Protein AF-A0A1Q2M2R4-F1 (afdb_monomer_lite)

Secondary structure (DSSP, 8-state):
-HHHHHHHHHHHHHHHHHHHHHHHHHHHHHTTPPPPHHHHHHHHHHHHHHHHTTSS-HHHHHHHHHHHHHHHHSS-HHHHHHH-TT--------THHHHS-GGGTT-

Organism: NCBI:txid260552

Radius of gyration: 16.94 Å; chains: 1; bounding box: 29×44×50 Å

Structure (mmCIF, N/CA/C/O backbone):
data_AF-A0A1Q2M2R4-F1
#
_entry.id   AF-A0A1Q2M2R4-F1
#
loop_
_atom_site.group_PDB
_atom_site.id
_atom_site.type_symbol
_atom_site.label_atom_id
_atom_site.label_alt_id
_atom_site.label_comp_id
_atom_site.label_asym_id
_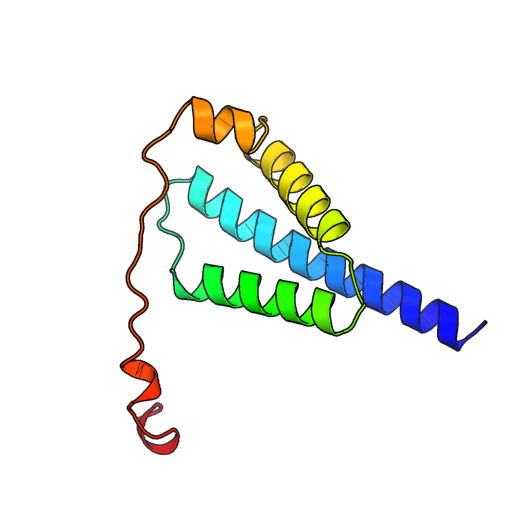atom_site.label_entity_id
_atom_site.label_seq_id
_atom_site.pdbx_PDB_ins_code
_atom_site.Cartn_x
_atom_site.Cartn_y
_atom_site.Cartn_z
_atom_site.occupancy
_atom_site.B_iso_or_equiv
_atom_site.auth_seq_id
_atom_site.auth_comp_id
_atom_site.auth_asym_id
_atom_site.auth_atom_id
_atom_site.pdbx_PDB_model_num
ATOM 1 N N . MET A 1 1 ? -7.864 4.148 29.879 1.00 67.62 1 MET A N 1
ATOM 2 C CA . MET A 1 1 ? -6.410 3.954 30.073 1.00 67.62 1 MET A CA 1
ATOM 3 C C . MET A 1 1 ? -5.886 2.611 29.549 1.00 67.62 1 MET A C 1
ATOM 5 O O . MET A 1 1 ? -5.207 2.621 28.540 1.00 67.62 1 MET A O 1
ATOM 9 N N . GLN A 1 2 ? -6.182 1.446 30.153 1.00 69.75 2 GLN A N 1
ATOM 10 C CA . GLN A 1 2 ? -5.630 0.153 29.671 1.00 69.75 2 GLN A CA 1
ATOM 11 C C . GLN A 1 2 ? -6.106 -0.242 28.256 1.00 69.75 2 GLN A C 1
ATOM 13 O O . GLN A 1 2 ? -5.317 -0.760 27.477 1.00 69.75 2 GLN A O 1
ATOM 18 N N . GLN A 1 3 ? -7.371 0.025 27.908 1.00 71.31 3 GLN A N 1
ATOM 19 C CA . GLN A 1 3 ? -7.914 -0.269 26.572 1.00 71.31 3 GLN A CA 1
ATOM 20 C C . GLN A 1 3 ? -7.369 0.670 25.483 1.00 71.31 3 GLN A C 1
ATOM 22 O O . GLN A 1 3 ? -7.081 0.211 24.385 1.00 71.31 3 GLN A O 1
ATOM 27 N N . GLU A 1 4 ? -7.159 1.950 25.799 1.00 73.19 4 GLU A N 1
ATOM 28 C CA . GLU A 1 4 ? -6.597 2.940 24.862 1.00 73.19 4 GLU A CA 1
ATOM 29 C C . GLU A 1 4 ? -5.152 2.591 24.484 1.00 73.19 4 GLU A C 1
ATOM 31 O O . GLU A 1 4 ? -4.831 2.540 23.304 1.00 73.19 4 GLU A O 1
ATOM 36 N N . ILE A 1 5 ? -4.320 2.201 25.458 1.00 81.38 5 ILE A N 1
ATOM 37 C CA . ILE A 1 5 ? -2.928 1.777 25.212 1.00 81.38 5 ILE A CA 1
ATOM 38 C C . ILE A 1 5 ? -2.865 0.525 24.317 1.00 81.38 5 ILE A C 1
ATOM 40 O O . ILE A 1 5 ? -1.957 0.374 23.502 1.00 81.38 5 ILE A O 1
ATOM 44 N N . GLN A 1 6 ? -3.811 -0.409 24.463 1.00 77.94 6 GLN A N 1
ATOM 45 C CA . GLN A 1 6 ? -3.862 -1.601 23.607 1.00 77.94 6 GLN A CA 1
ATOM 46 C C . GLN A 1 6 ? -4.319 -1.265 22.185 1.00 77.94 6 GLN A C 1
ATOM 48 O O . GLN A 1 6 ? -3.797 -1.840 21.231 1.00 77.94 6 GLN A O 1
ATOM 53 N N . GLN A 1 7 ? -5.256 -0.326 22.049 1.00 77.75 7 GLN A N 1
ATOM 54 C CA . GLN A 1 7 ? -5.733 0.145 20.754 1.00 77.75 7 GLN A CA 1
ATOM 55 C C . GLN A 1 7 ? -4.626 0.878 19.985 1.00 77.75 7 GLN A C 1
ATOM 57 O O . GLN A 1 7 ? -4.404 0.574 18.816 1.00 77.75 7 GLN A O 1
ATOM 62 N N . GLU A 1 8 ? -3.882 1.767 20.647 1.00 80.44 8 GLU A N 1
ATOM 63 C CA . GLU A 1 8 ? -2.746 2.483 20.048 1.00 80.44 8 GLU A CA 1
ATOM 64 C C . GLU A 1 8 ? -1.672 1.514 19.537 1.00 80.44 8 GLU A C 1
ATOM 66 O O . GLU A 1 8 ? -1.301 1.561 18.365 1.00 80.44 8 GLU A O 1
ATOM 71 N N . ARG A 1 9 ? -1.254 0.542 20.362 1.00 87.88 9 ARG A N 1
ATOM 72 C CA . ARG A 1 9 ? -0.271 -0.479 19.948 1.00 87.88 9 ARG A CA 1
ATOM 73 C C . ARG A 1 9 ? -0.748 -1.341 18.783 1.00 87.88 9 ARG A C 1
ATOM 75 O O . ARG A 1 9 ? 0.070 -1.879 18.039 1.00 87.88 9 ARG A O 1
ATOM 82 N N . PHE A 1 10 ? -2.054 -1.559 18.661 1.00 90.38 10 PHE A N 1
ATOM 83 C CA . PHE A 1 10 ? -2.613 -2.317 17.549 1.00 90.38 10 PHE A CA 1
ATOM 84 C C . PHE A 1 10 ? -2.566 -1.512 16.247 1.00 90.38 10 PHE A C 1
ATOM 86 O O . PHE A 1 10 ? -2.137 -2.050 15.225 1.00 90.38 10 PHE A O 1
ATOM 93 N N . THR A 1 11 ? -2.926 -0.228 16.299 1.00 90.06 11 THR A N 1
ATOM 94 C CA . THR A 1 11 ? -2.821 0.687 15.155 1.00 90.06 11 THR A CA 1
ATOM 95 C C . THR A 1 11 ? -1.375 0.835 14.681 1.00 90.06 11 THR A C 1
ATOM 97 O O . THR A 1 11 ? -1.120 0.726 13.482 1.00 90.06 11 THR A O 1
ATOM 100 N N . GLU A 1 12 ? -0.419 0.988 15.603 1.00 92.69 12 GLU A N 1
ATOM 101 C CA . GLU A 1 12 ? 1.014 1.035 15.276 1.00 92.69 12 GLU A CA 1
ATOM 102 C C . GLU A 1 12 ? 1.465 -0.226 14.532 1.00 92.69 12 GLU A C 1
ATOM 104 O O . GLU A 1 12 ? 2.001 -0.141 13.428 1.00 92.69 12 GLU A O 1
ATOM 109 N N . LYS A 1 13 ? 1.166 -1.412 15.076 1.00 95.25 13 LYS A N 1
ATOM 110 C CA . LYS A 1 13 ? 1.522 -2.691 14.439 1.00 95.25 13 LYS A CA 1
ATOM 111 C C . LYS A 1 13 ? 0.905 -2.860 13.055 1.00 95.25 13 LYS A C 1
ATOM 113 O O . LYS A 1 13 ? 1.522 -3.455 12.172 1.00 95.25 13 LYS A O 1
ATOM 118 N N . PHE A 1 14 ? -0.326 -2.389 12.871 1.00 95.88 14 PHE A N 1
ATOM 119 C CA . PHE A 1 14 ? -0.990 -2.455 11.577 1.00 95.88 14 PHE A CA 1
ATOM 120 C C . PHE A 1 14 ? -0.270 -1.573 10.549 1.00 95.88 14 PHE A C 1
ATOM 122 O O . PHE A 1 14 ? 0.068 -2.051 9.464 1.00 95.88 14 PHE A O 1
ATOM 129 N N . ALA A 1 15 ? 0.025 -0.321 10.909 1.00 94.06 15 ALA A N 1
ATOM 130 C CA . ALA A 1 15 ? 0.762 0.605 10.055 1.00 94.06 15 ALA A CA 1
ATOM 131 C C . ALA A 1 15 ? 2.180 0.095 9.737 1.00 94.06 15 ALA A C 1
ATOM 133 O O . ALA A 1 15 ? 2.608 0.155 8.584 1.00 94.06 15 ALA A O 1
ATOM 134 N N . GLU A 1 16 ? 2.882 -0.482 10.716 1.00 97.06 16 GLU A N 1
ATOM 135 C CA . GLU A 1 16 ? 4.193 -1.117 10.521 1.00 97.06 16 GLU A CA 1
ATOM 136 C C . GLU A 1 16 ? 4.140 -2.261 9.499 1.00 97.06 16 GLU A C 1
ATOM 138 O O . GLU A 1 16 ? 5.004 -2.357 8.623 1.00 97.06 16 GLU A O 1
ATOM 143 N N . GLU A 1 17 ? 3.115 -3.114 9.563 1.00 97.31 17 GLU A N 1
ATOM 144 C CA . GLU A 1 17 ? 2.955 -4.229 8.628 1.00 97.31 17 GLU A CA 1
ATOM 145 C C . GLU A 1 17 ? 2.602 -3.747 7.213 1.00 97.31 17 GLU A C 1
ATOM 147 O O . GLU A 1 17 ? 3.153 -4.264 6.235 1.00 97.31 17 GLU A O 1
ATOM 152 N N . VAL A 1 18 ? 1.744 -2.725 7.084 1.00 95.62 18 VAL A N 1
ATOM 153 C CA . VAL A 1 18 ? 1.490 -2.057 5.795 1.00 95.62 18 VAL A CA 1
ATOM 154 C C . VAL A 1 18 ? 2.799 -1.498 5.235 1.00 95.62 18 VAL A C 1
ATOM 156 O O . VAL A 1 18 ? 3.140 -1.758 4.078 1.00 95.62 18 VAL A O 1
ATOM 159 N N . ALA A 1 19 ? 3.577 -0.804 6.067 1.00 96.69 19 ALA A N 1
ATOM 160 C CA . ALA A 1 19 ? 4.831 -0.191 5.661 1.00 96.69 19 ALA A CA 1
ATOM 161 C C . ALA A 1 19 ? 5.862 -1.224 5.191 1.00 96.69 19 ALA A C 1
ATOM 163 O O . ALA A 1 19 ? 6.507 -1.060 4.153 1.00 96.69 19 ALA A O 1
ATOM 164 N N . ARG A 1 20 ? 5.997 -2.331 5.928 1.00 97.31 20 ARG A N 1
ATOM 165 C CA . ARG A 1 20 ? 6.887 -3.443 5.579 1.00 97.31 20 ARG A CA 1
ATOM 166 C C . ARG A 1 20 ? 6.553 -4.017 4.200 1.00 97.31 20 ARG A C 1
ATOM 168 O O . ARG A 1 20 ? 7.459 -4.227 3.392 1.00 97.31 20 ARG A O 1
ATOM 175 N N . ARG A 1 21 ? 5.267 -4.254 3.919 1.00 94.69 21 ARG A N 1
ATOM 176 C CA . ARG A 1 21 ? 4.806 -4.803 2.632 1.00 94.69 21 ARG A CA 1
ATOM 177 C C . ARG A 1 21 ? 4.997 -3.819 1.480 1.00 94.69 21 ARG A C 1
ATOM 179 O O . ARG A 1 21 ? 5.468 -4.231 0.422 1.00 94.69 21 ARG A O 1
ATOM 186 N N . LEU A 1 22 ? 4.702 -2.535 1.691 1.00 93.19 22 LEU A N 1
ATOM 187 C CA . LEU A 1 22 ? 4.932 -1.480 0.697 1.00 93.19 22 LEU A CA 1
ATOM 188 C C . LEU A 1 22 ? 6.413 -1.363 0.326 1.00 93.19 22 LEU A C 1
ATOM 190 O O . LEU A 1 22 ? 6.744 -1.370 -0.858 1.00 93.19 22 LEU A O 1
ATOM 194 N N . ARG A 1 23 ? 7.315 -1.346 1.319 1.00 94.44 23 ARG A N 1
ATOM 195 C CA . ARG A 1 23 ? 8.768 -1.323 1.077 1.00 94.44 23 ARG A CA 1
ATOM 196 C C . ARG A 1 23 ? 9.219 -2.504 0.237 1.00 94.44 23 ARG A C 1
ATOM 198 O O . ARG A 1 23 ? 9.960 -2.320 -0.721 1.00 94.44 23 ARG A O 1
ATOM 205 N N . GLN A 1 24 ? 8.765 -3.708 0.579 1.00 92.06 24 GLN A N 1
ATOM 206 C CA . GLN A 1 24 ? 9.118 -4.916 -0.162 1.00 92.06 24 GLN A CA 1
ATOM 207 C C . GLN A 1 24 ? 8.635 -4.841 -1.616 1.00 92.06 24 GLN A C 1
ATOM 209 O O . GLN A 1 24 ? 9.394 -5.135 -2.539 1.00 92.06 24 GLN A O 1
ATOM 214 N N . LEU A 1 25 ? 7.392 -4.404 -1.825 1.00 90.06 25 LEU A N 1
ATOM 215 C CA . LEU A 1 25 ? 6.795 -4.267 -3.149 1.00 90.06 25 LEU A CA 1
ATOM 216 C C . LEU A 1 25 ? 7.550 -3.231 -3.997 1.00 90.06 25 LEU A C 1
ATOM 218 O O . LEU A 1 25 ? 7.963 -3.531 -5.117 1.00 90.06 25 LEU A O 1
ATOM 222 N N . PHE A 1 26 ? 7.816 -2.045 -3.451 1.00 89.00 26 PHE A N 1
ATOM 223 C CA . PHE A 1 26 ? 8.547 -0.994 -4.160 1.00 89.00 26 PHE A CA 1
ATOM 224 C C . PHE A 1 26 ? 10.020 -1.333 -4.387 1.00 89.00 26 PHE A C 1
ATOM 226 O O . PHE A 1 26 ? 10.532 -1.058 -5.470 1.00 89.00 26 PHE A O 1
ATOM 233 N N . ALA A 1 27 ? 10.701 -1.972 -3.433 1.00 89.69 27 ALA A N 1
ATOM 234 C CA . ALA A 1 27 ? 12.077 -2.429 -3.624 1.00 89.69 27 ALA A CA 1
ATOM 235 C C . ALA A 1 27 ? 12.166 -3.438 -4.778 1.00 89.69 27 ALA A C 1
ATOM 237 O O . ALA A 1 27 ? 13.036 -3.312 -5.642 1.00 89.69 27 ALA A O 1
ATOM 238 N N . ASN A 1 28 ? 11.221 -4.380 -4.849 1.00 87.12 28 ASN A N 1
ATOM 239 C CA . ASN A 1 28 ? 11.143 -5.336 -5.950 1.00 87.12 28 ASN A CA 1
ATOM 240 C C . ASN A 1 28 ? 10.893 -4.638 -7.293 1.00 87.12 28 ASN A C 1
ATOM 242 O O . ASN A 1 28 ? 11.595 -4.912 -8.266 1.00 87.12 28 ASN A O 1
ATOM 246 N N . SER A 1 29 ? 9.956 -3.684 -7.328 1.00 84.94 29 SER A N 1
ATOM 247 C CA . SER A 1 29 ? 9.694 -2.875 -8.523 1.00 84.94 29 SER A CA 1
ATOM 248 C C . SER A 1 29 ? 10.918 -2.075 -8.967 1.00 84.94 29 SER A C 1
ATOM 250 O O . SER A 1 29 ? 11.197 -2.010 -10.161 1.00 84.94 29 SER A O 1
ATOM 252 N N . LYS A 1 30 ? 11.662 -1.475 -8.029 1.00 85.00 30 LYS A N 1
ATOM 253 C CA . LYS A 1 30 ? 12.874 -0.694 -8.317 1.00 85.00 30 LYS A CA 1
ATOM 254 C C . LYS A 1 30 ? 13.981 -1.557 -8.924 1.00 85.00 30 LYS A C 1
ATOM 256 O O . LYS A 1 30 ? 14.730 -1.080 -9.768 1.00 85.00 30 LYS A O 1
ATOM 261 N N . LEU A 1 31 ? 14.058 -2.825 -8.525 1.00 86.38 31 LEU A N 1
ATOM 262 C CA . LEU A 1 31 ? 14.968 -3.821 -9.097 1.00 86.38 31 LEU A CA 1
ATOM 263 C C . LEU A 1 31 ? 14.513 -4.350 -10.471 1.00 86.38 31 LEU A C 1
ATOM 265 O O . LEU A 1 31 ? 15.183 -5.206 -11.043 1.00 86.38 31 LEU A O 1
ATOM 269 N N . GLY A 1 32 ? 13.385 -3.867 -11.003 1.00 80.75 32 GLY A N 1
ATOM 270 C CA . GLY A 1 32 ? 12.817 -4.331 -12.269 1.00 80.75 32 GLY A CA 1
ATOM 271 C C . GLY A 1 32 ? 12.157 -5.709 -12.181 1.00 80.75 32 GLY A C 1
ATOM 272 O O . GLY A 1 32 ? 11.831 -6.296 -13.211 1.00 80.75 32 GLY A O 1
ATOM 273 N N . MET A 1 33 ? 11.952 -6.243 -10.972 1.00 80.62 33 MET A N 1
ATOM 274 C CA . MET A 1 33 ? 11.234 -7.500 -10.791 1.00 80.62 33 MET A CA 1
ATOM 275 C C . MET A 1 33 ? 9.736 -7.268 -10.975 1.00 80.62 33 MET A C 1
ATOM 277 O O . MET A 1 33 ? 9.170 -6.317 -10.431 1.00 80.62 33 MET A O 1
ATOM 281 N N . GLN A 1 34 ? 9.081 -8.166 -11.709 1.00 75.88 34 GLN A N 1
ATOM 282 C CA . GLN A 1 34 ? 7.627 -8.157 -11.801 1.00 75.88 34 GLN A CA 1
ATOM 283 C C . GLN A 1 34 ? 7.032 -8.487 -10.434 1.00 75.88 34 GLN A C 1
ATOM 285 O O . GLN A 1 34 ? 7.294 -9.547 -9.863 1.00 75.88 34 GLN A O 1
ATOM 290 N N . ILE A 1 35 ? 6.242 -7.561 -9.899 1.00 75.50 35 ILE A N 1
ATOM 291 C CA . ILE A 1 35 ? 5.487 -7.799 -8.675 1.00 75.50 35 ILE A CA 1
ATOM 292 C C . ILE A 1 35 ? 4.322 -8.722 -9.035 1.00 75.50 35 ILE A C 1
ATOM 294 O O . ILE A 1 35 ? 3.516 -8.351 -9.889 1.00 75.50 35 ILE A O 1
ATOM 298 N N . PRO A 1 36 ? 4.174 -9.885 -8.377 1.00 79.25 36 PRO A N 1
ATOM 299 C CA . PRO A 1 36 ? 3.019 -10.734 -8.607 1.00 79.25 36 PRO A CA 1
ATOM 300 C C . PRO A 1 36 ? 1.723 -9.975 -8.314 1.00 79.25 36 PRO A C 1
ATOM 302 O O . PRO A 1 36 ? 1.546 -9.421 -7.226 1.00 79.25 36 PRO A O 1
ATOM 305 N N . VAL A 1 37 ? 0.787 -10.013 -9.261 1.00 78.50 37 VAL A N 1
ATOM 306 C CA . VAL A 1 37 ? -0.538 -9.372 -9.177 1.00 78.50 37 VAL A CA 1
ATOM 307 C C . VAL A 1 37 ? -1.247 -9.688 -7.857 1.00 78.50 37 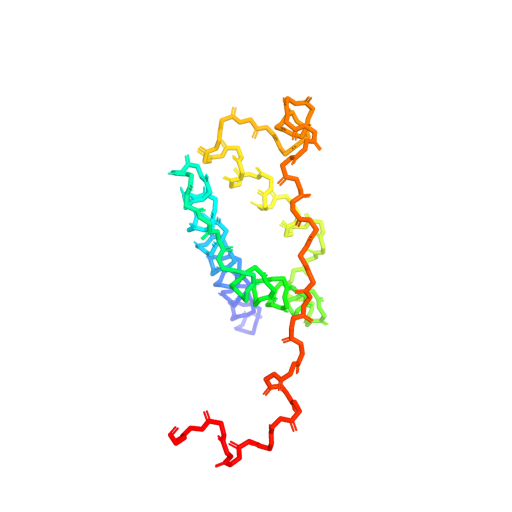VAL A C 1
ATOM 309 O O . VAL A 1 37 ? -1.837 -8.822 -7.213 1.00 78.50 37 VAL A O 1
ATOM 312 N N . VAL A 1 38 ? -1.131 -10.945 -7.428 1.00 83.69 38 VAL A N 1
ATOM 313 C CA . VAL A 1 38 ? -1.720 -11.469 -6.194 1.00 83.69 38 VAL A CA 1
ATOM 314 C C . VAL A 1 38 ? -1.205 -10.731 -4.957 1.00 83.69 38 VAL A C 1
ATOM 316 O O . VAL A 1 38 ? -1.995 -10.422 -4.069 1.00 83.69 38 VAL A O 1
ATOM 319 N N . GLU A 1 39 ? 0.088 -10.411 -4.888 1.00 83.62 39 GLU A N 1
ATOM 320 C CA . GLU A 1 39 ? 0.676 -9.725 -3.731 1.00 83.62 39 GLU A CA 1
ATOM 321 C C . GLU A 1 39 ? 0.211 -8.269 -3.639 1.00 83.62 39 GLU A C 1
ATOM 323 O O . GLU A 1 39 ? -0.107 -7.787 -2.550 1.00 83.62 39 GLU A O 1
ATOM 328 N N . ARG A 1 40 ? 0.064 -7.596 -4.787 1.00 84.94 40 ARG A N 1
ATOM 329 C CA . ARG A 1 40 ? -0.537 -6.258 -4.862 1.00 84.94 40 ARG A CA 1
ATOM 330 C C . ARG A 1 40 ? -1.982 -6.270 -4.357 1.00 84.94 40 ARG A C 1
ATOM 332 O O . ARG A 1 40 ? -2.301 -5.523 -3.437 1.00 84.94 40 ARG A O 1
ATOM 339 N N . HIS A 1 41 ? -2.831 -7.156 -4.880 1.00 87.62 41 HIS A N 1
ATOM 340 C CA . HIS A 1 41 ? -4.231 -7.237 -4.441 1.00 87.62 41 HIS A CA 1
ATOM 341 C C . HIS A 1 41 ? -4.370 -7.646 -2.970 1.00 87.62 41 HIS A C 1
ATOM 343 O O . HIS A 1 41 ? -5.254 -7.153 -2.272 1.00 87.62 41 HIS A O 1
ATOM 349 N N . ARG A 1 42 ? -3.489 -8.517 -2.460 1.00 91.00 42 ARG A N 1
ATOM 350 C CA . ARG A 1 42 ? -3.448 -8.865 -1.030 1.00 91.00 42 ARG A CA 1
ATOM 351 C C . ARG A 1 42 ? -3.135 -7.653 -0.161 1.00 91.00 42 ARG A C 1
ATOM 353 O O . ARG A 1 42 ? -3.762 -7.490 0.883 1.00 91.00 42 ARG A O 1
ATOM 360 N N . LEU A 1 43 ? -2.179 -6.820 -0.570 1.00 91.88 43 LEU A N 1
ATOM 361 C CA . LEU A 1 43 ? -1.843 -5.592 0.146 1.00 91.88 43 LEU A CA 1
ATOM 362 C C . LEU A 1 43 ? -2.989 -4.575 0.093 1.00 91.88 43 LEU A C 1
ATOM 364 O O . LEU A 1 43 ? -3.360 -4.031 1.130 1.00 91.88 43 LEU A O 1
ATOM 368 N N . GLU A 1 44 ? -3.597 -4.379 -1.076 1.00 90.75 44 GLU A N 1
ATOM 369 C CA . GLU A 1 44 ? -4.769 -3.510 -1.234 1.00 90.75 44 GLU A CA 1
ATOM 370 C C . GLU A 1 44 ? -5.934 -3.969 -0.349 1.00 90.75 44 GLU A C 1
ATOM 372 O O . GLU A 1 44 ? -6.490 -3.169 0.402 1.00 90.75 44 GLU A O 1
ATOM 377 N N . GLY A 1 45 ? -6.265 -5.264 -0.367 1.00 93.19 45 GLY A N 1
ATOM 378 C CA . GLY A 1 45 ? -7.307 -5.837 0.485 1.00 93.19 45 GLY A CA 1
ATOM 379 C C . GLY A 1 45 ? -6.993 -5.701 1.976 1.00 93.19 45 GLY A C 1
ATOM 380 O O . GLY A 1 45 ? -7.874 -5.361 2.764 1.00 93.19 45 GLY A O 1
ATOM 381 N N . PHE A 1 46 ? -5.731 -5.898 2.366 1.00 94.75 46 PHE A N 1
ATOM 382 C CA . PHE A 1 46 ? -5.283 -5.694 3.743 1.00 94.75 46 PHE A CA 1
ATOM 383 C C . PHE A 1 46 ? -5.474 -4.237 4.187 1.00 94.75 46 PHE A C 1
ATOM 385 O O . PHE A 1 46 ? -6.077 -3.993 5.229 1.00 94.75 46 PHE A O 1
ATOM 392 N N . MET A 1 47 ? -5.057 -3.264 3.372 1.00 91.69 47 MET A N 1
ATOM 393 C CA . MET A 1 47 ? -5.268 -1.837 3.644 1.00 91.69 47 MET A CA 1
ATOM 394 C C . MET A 1 47 ? -6.756 -1.470 3.722 1.00 91.69 47 MET A C 1
ATOM 396 O O . MET A 1 47 ? -7.160 -0.749 4.633 1.00 91.69 47 MET A O 1
ATOM 400 N N . GLN A 1 48 ? -7.587 -1.988 2.810 1.00 92.38 48 GLN A N 1
ATOM 401 C CA . GLN A 1 48 ? -9.038 -1.764 2.842 1.00 92.38 48 GLN A CA 1
ATOM 402 C C . GLN A 1 48 ? -9.680 -2.325 4.112 1.00 92.38 48 GLN A C 1
ATOM 404 O O . GLN A 1 48 ? -10.548 -1.671 4.687 1.00 92.38 48 GLN A O 1
ATOM 409 N N . ALA A 1 49 ? -9.230 -3.486 4.595 1.00 94.12 49 ALA A N 1
ATOM 410 C CA . ALA A 1 49 ? -9.688 -4.022 5.872 1.00 94.12 49 ALA A CA 1
ATOM 411 C C . ALA A 1 49 ? -9.334 -3.081 7.035 1.00 94.12 49 ALA A C 1
ATOM 413 O O . ALA A 1 49 ? -10.183 -2.823 7.883 1.00 94.12 49 ALA A O 1
ATOM 414 N N . GLY A 1 50 ? -8.125 -2.507 7.045 1.00 91.69 50 GLY A N 1
ATOM 415 C CA . GLY A 1 50 ? -7.723 -1.518 8.052 1.00 91.69 50 GLY A CA 1
ATOM 416 C C . GLY A 1 50 ? -8.586 -0.258 8.052 1.00 91.69 50 GLY A C 1
ATOM 417 O O . GLY A 1 50 ? -8.980 0.216 9.117 1.00 91.69 50 GLY A O 1
ATOM 418 N N . ILE A 1 51 ? -8.944 0.232 6.861 1.00 91.44 51 ILE A N 1
ATOM 419 C CA . ILE A 1 51 ? -9.860 1.368 6.695 1.00 91.44 51 ILE A CA 1
ATOM 420 C C . ILE A 1 51 ? -11.261 1.016 7.193 1.00 91.44 51 ILE A C 1
ATOM 422 O O . ILE A 1 51 ? -11.852 1.764 7.969 1.00 91.44 51 ILE A O 1
ATOM 426 N N . TYR A 1 52 ? -11.790 -0.132 6.772 1.00 93.31 52 TYR A N 1
ATOM 427 C CA . TYR A 1 52 ? -13.127 -0.585 7.147 1.00 93.31 52 TYR A CA 1
ATOM 428 C C . TYR A 1 52 ? -13.272 -0.798 8.660 1.00 93.31 52 TYR A C 1
ATOM 430 O O . TYR A 1 52 ? -1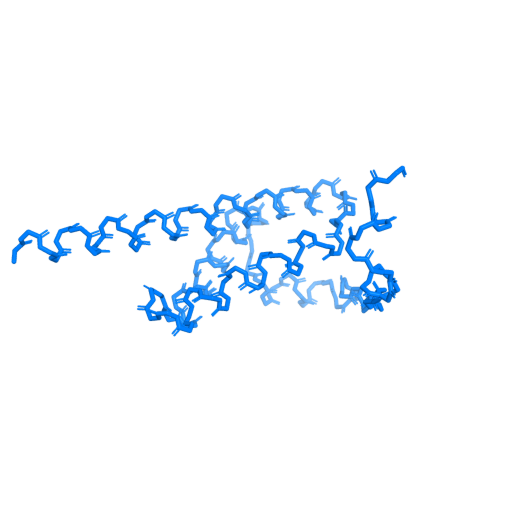4.305 -0.469 9.237 1.00 93.31 52 TYR A O 1
ATOM 438 N N . LEU A 1 53 ? -12.227 -1.313 9.309 1.00 93.19 53 LEU A N 1
ATOM 439 C CA . LEU A 1 53 ? -12.189 -1.540 10.754 1.00 93.19 53 LEU A CA 1
ATOM 440 C C . LEU A 1 53 ? -11.899 -0.265 11.565 1.00 93.19 53 LEU A C 1
ATOM 442 O O . LEU A 1 53 ? -11.874 -0.330 12.791 1.00 93.19 53 LEU A O 1
ATOM 446 N N . GLY A 1 54 ? -11.669 0.879 10.910 1.00 90.56 54 GLY A N 1
ATOM 447 C CA . GLY A 1 54 ? -11.359 2.145 11.577 1.00 90.56 54 GLY A CA 1
ATOM 448 C C . GLY A 1 54 ? -9.982 2.178 12.246 1.00 90.56 54 GLY A C 1
ATOM 449 O O . GLY A 1 54 ? -9.772 2.979 13.151 1.00 90.56 54 GLY A O 1
ATOM 450 N N . ILE A 1 55 ? -9.054 1.311 11.826 1.00 93.44 55 ILE A N 1
ATOM 451 C CA . ILE A 1 55 ? -7.679 1.270 12.347 1.00 93.44 55 ILE A CA 1
ATOM 452 C C . ILE A 1 55 ? -6.884 2.455 11.803 1.00 93.44 55 ILE A C 1
ATOM 454 O O . ILE A 1 55 ? -6.175 3.120 12.552 1.00 93.44 55 ILE A O 1
ATOM 458 N N . ASN A 1 56 ? -7.031 2.716 10.502 1.00 92.25 56 ASN A N 1
ATOM 459 C CA . ASN A 1 56 ? -6.421 3.845 9.818 1.00 92.25 56 ASN A CA 1
ATOM 460 C C . ASN A 1 56 ? -7.406 4.499 8.860 1.00 92.25 56 ASN A C 1
ATOM 462 O O . ASN A 1 56 ? -8.289 3.847 8.304 1.00 92.25 56 ASN A O 1
ATOM 466 N N . SER A 1 57 ? -7.217 5.786 8.599 1.00 89.69 57 SER A N 1
ATOM 467 C CA . SER A 1 57 ? -7.946 6.469 7.538 1.00 89.69 57 SER A CA 1
ATOM 468 C C . SER A 1 57 ? -7.323 6.201 6.164 1.00 89.69 57 SER A C 1
ATOM 470 O O . SER A 1 57 ? -6.140 5.883 6.019 1.00 89.69 57 SER A O 1
ATOM 472 N N . LYS A 1 58 ? -8.120 6.391 5.106 1.00 86.38 58 LYS A N 1
ATOM 473 C CA . LYS A 1 58 ? -7.615 6.358 3.725 1.00 86.38 58 LYS A CA 1
ATOM 474 C C . LYS A 1 58 ? -6.469 7.357 3.517 1.00 86.38 58 LYS A C 1
ATOM 476 O O . LYS A 1 58 ? -5.535 7.059 2.780 1.00 86.38 58 LYS A O 1
ATOM 481 N N . THR A 1 59 ? -6.554 8.527 4.150 1.00 87.44 59 THR A N 1
ATOM 482 C CA . THR A 1 59 ? -5.547 9.588 4.042 1.00 87.44 59 THR A CA 1
ATOM 483 C C . THR A 1 59 ? -4.232 9.180 4.698 1.00 87.44 59 THR A C 1
ATOM 485 O O . THR A 1 59 ? -3.189 9.345 4.078 1.00 87.44 59 THR A O 1
ATOM 488 N N . GLU A 1 60 ? -4.279 8.587 5.893 1.00 89.50 60 GLU A N 1
ATOM 489 C CA . GLU A 1 60 ? -3.089 8.092 6.604 1.00 89.50 60 GLU A CA 1
ATOM 490 C C . GLU A 1 60 ? -2.348 7.028 5.794 1.00 89.50 60 GLU A C 1
ATOM 492 O O . GLU A 1 60 ? -1.140 7.122 5.597 1.00 89.50 60 GLU A O 1
ATOM 497 N N . LEU A 1 61 ? -3.069 6.034 5.263 1.00 91.12 61 LEU A N 1
ATOM 498 C CA . LEU A 1 61 ? -2.437 4.983 4.462 1.00 91.12 61 LEU A CA 1
ATOM 499 C C . LEU A 1 61 ? -1.907 5.514 3.122 1.00 91.12 61 LEU A C 1
ATOM 501 O O . LEU A 1 61 ? -0.894 5.021 2.629 1.00 91.12 61 LEU A O 1
ATOM 505 N N . ALA A 1 62 ? -2.562 6.519 2.532 1.00 88.88 62 ALA A N 1
ATOM 506 C CA . ALA A 1 62 ? -2.066 7.174 1.324 1.00 88.88 62 ALA A CA 1
ATOM 507 C C . ALA A 1 62 ? -0.782 7.974 1.594 1.00 88.88 62 ALA A C 1
ATOM 509 O O . ALA A 1 62 ? 0.143 7.908 0.789 1.00 88.88 62 ALA A O 1
ATOM 510 N N . GLN A 1 63 ? -0.705 8.680 2.726 1.00 91.31 63 GLN A N 1
ATOM 511 C CA . GLN A 1 63 ? 0.508 9.380 3.159 1.00 91.31 63 GLN A CA 1
ATOM 512 C C . GLN A 1 63 ? 1.649 8.398 3.424 1.00 91.31 63 GLN A C 1
ATOM 514 O O . GLN A 1 63 ? 2.729 8.569 2.869 1.00 91.31 63 GLN A O 1
ATOM 519 N N . LEU A 1 64 ? 1.387 7.315 4.159 1.00 93.50 64 LEU A N 1
ATOM 520 C CA . LEU A 1 64 ? 2.367 6.255 4.401 1.00 93.50 64 LEU A CA 1
ATOM 521 C C . LEU A 1 64 ? 2.900 5.653 3.089 1.00 93.50 64 LEU A C 1
ATOM 523 O O . LEU A 1 64 ? 4.096 5.410 2.941 1.00 93.50 64 LEU A O 1
ATOM 527 N N . MET A 1 65 ? 2.016 5.421 2.117 1.00 91.62 65 MET A N 1
ATOM 528 C CA . MET A 1 65 ? 2.401 4.935 0.792 1.00 91.62 65 MET A CA 1
ATOM 529 C C . MET A 1 65 ? 3.293 5.929 0.043 1.00 91.62 65 MET A C 1
ATOM 531 O O . MET A 1 65 ? 4.277 5.510 -0.565 1.00 91.62 65 MET A O 1
ATOM 535 N N . GLU A 1 66 ? 2.972 7.221 0.095 1.00 91.31 66 GLU A N 1
ATOM 536 C CA . GLU A 1 66 ? 3.768 8.289 -0.516 1.00 91.31 66 GLU A CA 1
ATOM 537 C C . GLU A 1 66 ? 5.161 8.389 0.125 1.00 91.31 66 GLU A C 1
ATOM 539 O O . GLU A 1 66 ? 6.167 8.384 -0.582 1.00 91.31 66 GLU A O 1
ATOM 544 N N . GLU A 1 67 ? 5.237 8.395 1.457 1.00 94.62 67 GLU A N 1
ATOM 545 C CA . GLU A 1 67 ? 6.493 8.446 2.215 1.00 94.62 67 GLU A CA 1
ATOM 546 C C . GLU A 1 67 ? 7.416 7.280 1.861 1.00 94.62 67 GLU A C 1
ATOM 548 O O . GLU A 1 67 ? 8.595 7.480 1.570 1.00 94.62 67 GLU A O 1
ATOM 553 N N . ILE A 1 68 ? 6.876 6.061 1.811 1.00 93.81 68 ILE A N 1
ATOM 554 C CA . ILE A 1 68 ? 7.650 4.867 1.458 1.00 93.81 68 ILE A CA 1
ATOM 555 C C . ILE A 1 68 ? 8.045 4.882 -0.020 1.00 93.81 68 ILE A C 1
ATOM 557 O O . ILE A 1 68 ? 9.128 4.419 -0.383 1.00 93.81 68 ILE A O 1
ATOM 561 N N . HIS A 1 69 ? 7.198 5.419 -0.898 1.00 91.00 69 HIS A N 1
ATOM 562 C CA . HIS A 1 69 ? 7.565 5.593 -2.296 1.00 91.00 69 HIS A CA 1
ATOM 563 C C . HIS A 1 69 ? 8.749 6.560 -2.434 1.00 91.00 69 HIS A C 1
ATOM 565 O O . HIS A 1 69 ? 9.705 6.250 -3.144 1.00 91.00 69 HIS A O 1
ATOM 571 N N . ILE A 1 70 ? 8.737 7.684 -1.712 1.00 93.19 70 ILE A N 1
ATOM 572 C CA . ILE A 1 70 ? 9.864 8.625 -1.661 1.00 93.19 70 ILE A CA 1
ATOM 573 C C . ILE A 1 70 ? 11.104 7.950 -1.059 1.00 93.19 70 ILE A C 1
ATOM 575 O O . ILE A 1 70 ? 12.185 8.073 -1.627 1.00 93.19 70 ILE A O 1
ATOM 579 N N . GLU A 1 71 ? 10.963 7.188 0.029 1.00 94.38 71 GLU A N 1
ATOM 580 C CA . GLU A 1 71 ? 12.055 6.429 0.663 1.00 94.38 71 GLU A CA 1
ATOM 581 C C . GLU A 1 71 ? 12.753 5.500 -0.347 1.00 94.38 71 GLU A C 1
ATOM 583 O O . GLU A 1 71 ? 13.982 5.444 -0.418 1.00 94.38 71 GLU A O 1
ATOM 588 N N . VAL A 1 72 ? 11.975 4.790 -1.170 1.00 91.06 72 VAL A N 1
ATOM 589 C CA . VAL A 1 72 ? 12.506 3.801 -2.115 1.00 91.06 72 VAL A CA 1
ATOM 590 C C . VAL A 1 72 ? 12.985 4.441 -3.419 1.00 91.06 72 VAL A C 1
ATOM 592 O O . VAL A 1 72 ? 14.063 4.091 -3.908 1.00 91.06 72 VAL A O 1
ATOM 595 N N . PHE A 1 73 ? 12.220 5.356 -4.012 1.00 87.94 73 PHE A N 1
ATOM 596 C CA . PHE A 1 73 ? 12.482 5.902 -5.350 1.00 87.94 73 PHE A CA 1
ATOM 597 C C . PHE A 1 73 ? 13.149 7.281 -5.350 1.00 87.94 73 PHE A C 1
ATOM 599 O O . PHE A 1 73 ? 13.660 7.689 -6.391 1.00 87.94 73 PHE A O 1
ATOM 606 N N . GLY A 1 74 ? 13.172 7.985 -4.218 1.00 92.75 74 GLY A N 1
ATOM 607 C CA . GLY A 1 74 ? 13.701 9.348 -4.096 1.00 92.75 74 GLY A CA 1
ATOM 608 C C . GLY A 1 74 ? 12.810 10.432 -4.711 1.00 92.75 74 GLY A C 1
ATOM 609 O O . GLY A 1 74 ? 13.267 11.555 -4.890 1.00 92.75 74 GLY A O 1
ATOM 610 N N . LYS A 1 75 ? 11.567 10.094 -5.067 1.00 90.12 75 LYS A N 1
ATOM 611 C CA . LYS A 1 75 ? 10.593 10.979 -5.721 1.00 90.12 75 LYS A CA 1
ATOM 612 C C . LYS A 1 75 ? 9.168 10.588 -5.352 1.00 90.12 75 LYS A C 1
ATOM 614 O O . LYS A 1 75 ? 8.909 9.442 -4.969 1.00 90.12 75 LYS A O 1
ATOM 619 N N . THR A 1 76 ? 8.252 11.531 -5.501 1.00 89.44 76 THR A N 1
ATOM 620 C CA . THR A 1 76 ? 6.822 11.319 -5.265 1.00 89.44 76 THR A CA 1
ATOM 621 C C . THR A 1 76 ? 6.221 10.348 -6.280 1.00 89.44 76 THR A C 1
ATOM 623 O O . THR A 1 76 ? 6.754 10.133 -7.377 1.00 89.44 76 THR A O 1
ATOM 626 N N . ILE A 1 77 ? 5.067 9.771 -5.945 1.00 84.12 77 ILE A N 1
ATOM 627 C CA . ILE A 1 77 ? 4.289 8.947 -6.880 1.00 84.12 77 ILE A CA 1
ATOM 628 C C . ILE A 1 77 ? 3.868 9.791 -8.090 1.00 84.12 77 ILE A C 1
ATOM 630 O O . ILE A 1 77 ? 3.868 9.304 -9.222 1.00 84.12 77 ILE A O 1
ATOM 634 N N . ALA A 1 78 ? 3.516 11.059 -7.861 1.00 84.56 78 ALA A N 1
ATOM 635 C CA . ALA A 1 78 ? 3.114 11.990 -8.909 1.00 84.56 78 ALA A CA 1
ATOM 636 C C . ALA A 1 78 ? 4.256 12.277 -9.898 1.00 84.56 78 ALA A C 1
ATOM 638 O O . ALA A 1 78 ? 4.057 12.140 -11.106 1.00 84.56 78 ALA A O 1
ATOM 639 N N . GLU A 1 79 ? 5.452 12.602 -9.399 1.00 86.75 79 GLU A N 1
ATOM 640 C CA . GLU A 1 79 ? 6.652 12.812 -10.225 1.00 86.75 79 GLU A CA 1
ATOM 641 C C . GLU A 1 79 ? 7.013 11.545 -11.001 1.00 86.75 79 GLU A C 1
ATOM 643 O O . GLU A 1 79 ? 7.230 11.586 -12.211 1.00 86.75 79 GLU A O 1
ATOM 648 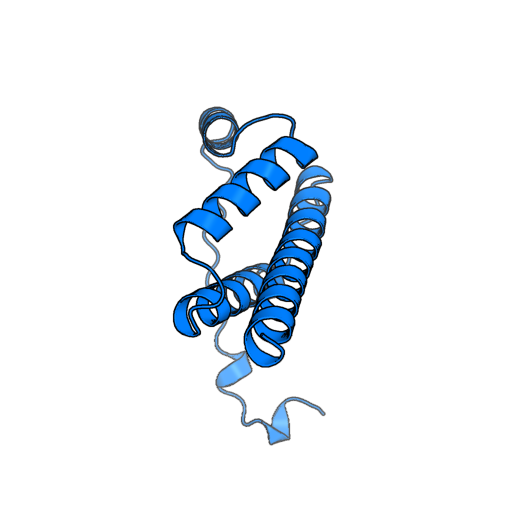N N . HIS A 1 80 ? 6.983 10.386 -10.338 1.00 82.25 80 HIS A N 1
ATOM 649 C CA . HIS A 1 80 ? 7.293 9.116 -10.985 1.00 82.25 80 HIS A CA 1
ATOM 650 C C . HIS A 1 80 ? 6.321 8.774 -12.124 1.00 82.25 80 HIS A C 1
ATOM 652 O O . HIS A 1 80 ? 6.753 8.318 -13.183 1.00 82.25 80 HIS A O 1
ATOM 658 N N . LYS A 1 81 ? 5.020 9.037 -11.947 1.00 79.62 81 LYS A N 1
ATOM 659 C CA . LYS A 1 81 ? 4.011 8.864 -13.004 1.00 79.62 81 LYS A CA 1
ATOM 660 C C . LYS A 1 81 ? 4.196 9.840 -14.164 1.00 79.62 81 LYS A C 1
ATOM 662 O O . LYS A 1 81 ? 3.957 9.456 -15.305 1.00 79.62 81 LYS A O 1
ATOM 667 N N . ALA A 1 82 ? 4.607 11.077 -13.887 1.00 82.44 82 ALA A N 1
ATOM 668 C CA . ALA A 1 82 ? 4.867 12.074 -14.923 1.00 82.44 82 ALA A CA 1
ATOM 669 C C . ALA A 1 82 ? 6.064 11.683 -15.809 1.00 82.44 82 ALA A C 1
ATOM 671 O O . ALA A 1 82 ? 6.036 11.908 -17.017 1.00 82.44 82 ALA A O 1
ATOM 672 N N . GLU A 1 83 ? 7.087 11.056 -15.224 1.00 80.06 83 GLU A N 1
ATOM 673 C CA . GLU A 1 83 ? 8.276 10.573 -15.939 1.00 80.06 83 GLU A CA 1
ATOM 674 C C . GLU A 1 83 ? 8.040 9.255 -16.697 1.00 80.06 83 GLU A C 1
ATOM 676 O O . GLU A 1 83 ? 8.673 9.010 -17.724 1.00 80.06 83 GLU A O 1
ATOM 681 N N . ALA A 1 84 ? 7.133 8.403 -16.207 1.00 66.62 84 ALA A N 1
ATOM 682 C CA . ALA A 1 84 ? 6.848 7.083 -16.769 1.00 66.62 84 ALA A CA 1
ATOM 683 C C . ALA A 1 84 ? 5.331 6.831 -16.938 1.00 66.62 84 ALA A C 1
ATOM 685 O O . ALA A 1 84 ? 4.763 5.967 -16.260 1.00 66.62 84 ALA A O 1
ATOM 686 N N . PRO A 1 85 ? 4.653 7.529 -17.873 1.00 56.09 85 PRO A N 1
ATOM 687 C CA . PRO A 1 85 ? 3.196 7.456 -18.031 1.00 56.09 85 PRO A CA 1
ATOM 688 C C . PRO A 1 85 ? 2.663 6.063 -18.420 1.00 56.09 85 PRO A C 1
ATOM 690 O O . PRO A 1 85 ? 1.494 5.772 -18.185 1.00 56.09 85 PRO A O 1
ATOM 693 N N . ASN A 1 86 ? 3.515 5.176 -18.952 1.00 53.06 86 ASN A N 1
ATOM 694 C CA . ASN A 1 86 ? 3.138 3.834 -19.420 1.00 53.06 86 ASN A CA 1
ATOM 695 C C . ASN A 1 86 ? 3.467 2.695 -18.432 1.00 53.06 86 ASN A C 1
ATOM 697 O O . ASN A 1 86 ? 3.374 1.528 -18.801 1.00 53.06 86 ASN A O 1
ATOM 701 N N . ALA A 1 87 ? 3.858 2.991 -17.188 1.00 52.38 87 ALA A N 1
ATOM 702 C CA . ALA A 1 87 ? 4.229 1.953 -16.215 1.00 52.38 87 ALA A CA 1
ATOM 703 C C . ALA A 1 87 ? 3.029 1.265 -15.525 1.00 52.38 87 ALA A C 1
ATOM 705 O O . ALA A 1 87 ? 3.215 0.319 -14.761 1.00 52.38 87 ALA A O 1
ATOM 706 N N . TRP A 1 88 ? 1.793 1.715 -15.770 1.00 43.81 88 TRP A N 1
ATOM 707 C CA . TRP A 1 88 ? 0.592 1.051 -15.257 1.00 43.81 88 TRP A CA 1
ATOM 708 C C . TRP A 1 88 ? 0.189 -0.103 -16.174 1.00 43.81 88 TRP A C 1
ATOM 710 O O . TRP A 1 88 ? -0.555 0.071 -17.138 1.00 43.81 88 TRP A O 1
ATOM 720 N N . VAL A 1 89 ? 0.687 -1.297 -15.856 1.00 43.09 89 VAL A N 1
ATOM 721 C CA . VAL A 1 89 ? 0.199 -2.537 -16.460 1.00 43.09 89 VAL A CA 1
ATOM 722 C C . VAL A 1 89 ? -1.224 -2.767 -15.943 1.00 43.09 89 VAL A C 1
ATOM 724 O O . VAL A 1 89 ? -1.446 -3.050 -14.763 1.00 43.09 89 VAL A O 1
ATOM 727 N N . PHE A 1 90 ? -2.202 -2.562 -16.822 1.00 32.22 90 PHE A N 1
ATOM 728 C CA . PHE A 1 90 ? -3.567 -3.025 -16.612 1.00 32.22 90 PHE A CA 1
ATOM 729 C C . PHE A 1 90 ? -3.515 -4.553 -16.693 1.00 32.22 90 PHE A C 1
ATOM 731 O O . PHE A 1 90 ? -3.202 -5.096 -17.750 1.00 32.22 90 PHE A O 1
ATOM 738 N N . GLU A 1 91 ? -3.735 -5.243 -15.577 1.00 47.31 91 GLU A N 1
ATOM 739 C CA . GLU A 1 91 ? -3.662 -6.705 -15.531 1.00 47.31 91 GLU A CA 1
ATOM 740 C C . GLU A 1 91 ? -5.033 -7.275 -15.200 1.00 47.31 91 GLU A C 1
ATOM 742 O O . GLU A 1 91 ? -5.662 -6.915 -14.205 1.00 47.31 91 GLU A O 1
ATOM 747 N N . GLU A 1 92 ? -5.489 -8.158 -16.081 1.00 38.16 92 GLU A N 1
ATOM 748 C CA . GLU A 1 92 ? -6.714 -8.926 -15.938 1.00 38.16 92 GLU A CA 1
ATOM 749 C C . GLU A 1 92 ? -6.592 -9.859 -14.725 1.00 38.16 92 GLU A C 1
ATOM 751 O O . GLU A 1 92 ? -5.641 -10.634 -14.599 1.00 38.16 92 GLU A O 1
ATOM 756 N N . ILE A 1 93 ? -7.537 -9.751 -13.790 1.00 49.88 93 ILE A N 1
ATOM 757 C CA . ILE A 1 93 ? -7.578 -10.606 -12.604 1.00 49.88 93 ILE A CA 1
ATOM 758 C C . ILE A 1 93 ? -8.091 -11.978 -13.035 1.00 49.88 93 ILE A C 1
ATOM 760 O O . ILE A 1 93 ? -9.26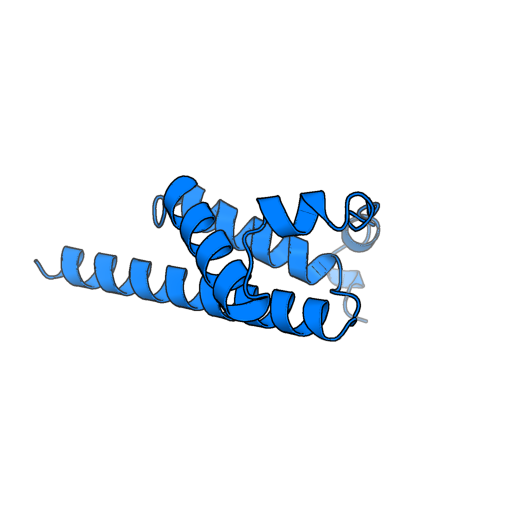1 -12.126 -13.384 1.00 49.88 93 ILE A O 1
ATOM 764 N N . ASP A 1 94 ? -7.231 -12.993 -12.978 1.00 57.56 94 ASP A N 1
ATOM 765 C CA . ASP A 1 94 ? -7.639 -14.370 -13.234 1.00 57.56 94 ASP A CA 1
ATOM 766 C C . ASP A 1 94 ? -8.417 -14.941 -12.034 1.00 57.56 94 ASP A C 1
ATOM 768 O O . ASP A 1 94 ? -7.851 -15.420 -11.042 1.00 57.56 94 ASP A O 1
ATOM 772 N N . TYR A 1 95 ? -9.746 -14.865 -12.122 1.00 64.56 95 TYR A N 1
ATOM 773 C CA . TYR A 1 95 ? -10.663 -15.395 -11.114 1.00 64.56 95 TYR A CA 1
ATOM 774 C C . TYR A 1 95 ? -10.847 -16.917 -11.182 1.00 64.56 95 TYR A C 1
ATOM 776 O O . TYR A 1 95 ? -11.445 -17.472 -10.262 1.00 64.56 95 TYR A O 1
ATOM 784 N N . ARG A 1 96 ? -10.284 -17.617 -12.180 1.00 70.81 96 ARG A N 1
ATOM 785 C CA . ARG A 1 96 ? -10.498 -19.066 -12.369 1.00 70.81 96 ARG A CA 1
ATOM 786 C C . ARG A 1 96 ? -10.063 -19.906 -11.167 1.00 70.81 96 ARG A C 1
ATOM 788 O O . ARG A 1 96 ? -10.635 -20.957 -10.907 1.00 70.81 96 ARG A O 1
ATOM 795 N N . GLN A 1 97 ? -9.106 -19.425 -10.371 1.00 63.34 97 GLN A N 1
ATOM 796 C CA . GLN A 1 97 ? -8.703 -20.074 -9.114 1.00 63.34 97 GLN A CA 1
ATOM 797 C C . GLN A 1 97 ? -9.841 -20.177 -8.077 1.00 63.34 97 GLN A C 1
ATOM 799 O O . GLN A 1 97 ? -9.794 -21.020 -7.180 1.00 63.34 97 GLN A O 1
ATOM 804 N N . PHE A 1 98 ? -10.848 -19.301 -8.167 1.00 68.31 98 PHE A N 1
ATOM 805 C CA . PHE A 1 98 ? -12.006 -19.297 -7.278 1.00 68.31 98 PHE A CA 1
ATOM 806 C C . PHE A 1 98 ? -13.170 -20.135 -7.805 1.00 68.31 98 PHE A C 1
ATOM 808 O O . PHE A 1 98 ? -14.010 -20.536 -6.998 1.00 68.31 98 PHE A O 1
ATOM 815 N N . ASP A 1 99 ? -13.174 -20.452 -9.100 1.00 74.50 99 ASP A N 1
ATOM 816 C CA . ASP A 1 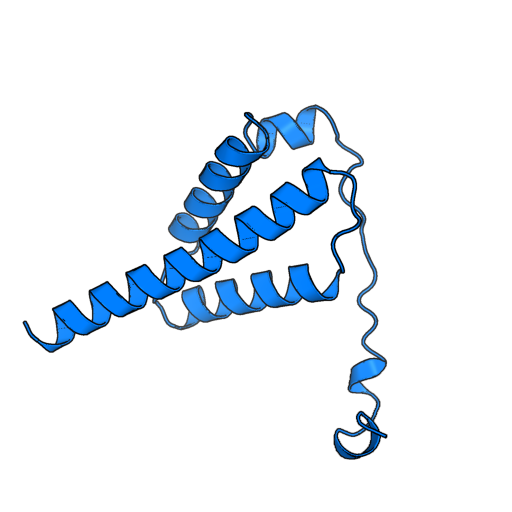99 ? -14.164 -21.334 -9.726 1.00 74.50 99 ASP A CA 1
ATOM 817 C C . ASP A 1 99 ? -13.988 -22.791 -9.278 1.00 74.50 99 ASP A C 1
ATOM 819 O O . ASP A 1 99 ? -14.941 -23.569 -9.269 1.00 74.50 99 ASP A O 1
ATOM 823 N N . THR A 1 100 ? -12.784 -23.156 -8.836 1.00 73.75 100 THR A N 1
ATOM 824 C CA . THR A 1 100 ? -12.499 -24.477 -8.279 1.00 73.75 100 THR A CA 1
ATOM 825 C C . THR A 1 100 ? -12.925 -24.542 -6.805 1.00 73.75 100 THR A C 1
ATOM 827 O O . THR A 1 100 ? -12.511 -23.681 -6.013 1.00 73.75 100 THR A O 1
ATOM 830 N N . PRO A 1 101 ? -13.719 -25.542 -6.379 1.00 81.38 101 PRO A N 1
ATOM 831 C CA . PRO A 1 101 ? -14.085 -25.739 -4.980 1.00 81.38 101 PRO A CA 1
ATOM 832 C C . PRO A 1 101 ? -12.864 -25.855 -4.062 1.00 81.38 101 PRO A C 1
ATOM 834 O O . PRO A 1 101 ? -11.841 -26.424 -4.430 1.00 81.38 101 PRO A O 1
ATOM 837 N N . ALA A 1 102 ? -12.970 -25.352 -2.828 1.00 72.25 102 ALA A N 1
ATOM 838 C CA . ALA A 1 102 ? -11.844 -25.295 -1.887 1.00 72.25 102 ALA A CA 1
ATOM 839 C C . ALA A 1 102 ? -11.160 -26.655 -1.624 1.00 72.25 102 ALA A C 1
ATOM 841 O O . ALA A 1 102 ? -9.962 -26.681 -1.354 1.00 72.25 102 ALA A O 1
ATOM 842 N N . TYR A 1 103 ? -11.891 -27.770 -1.734 1.00 78.25 103 TYR A N 1
ATOM 843 C CA . TYR A 1 103 ? -11.355 -29.121 -1.536 1.00 78.25 103 TYR A CA 1
ATOM 844 C C . TYR A 1 103 ? -10.520 -29.642 -2.724 1.00 78.25 103 TYR A C 1
ATOM 846 O O . TYR A 1 103 ? -9.796 -30.619 -2.565 1.00 78.25 103 TYR A O 1
ATOM 854 N N . GLU A 1 104 ? -10.574 -28.981 -3.882 1.00 78.94 104 GLU A N 1
ATOM 855 C CA . GLU A 1 104 ? -9.821 -29.331 -5.099 1.00 78.94 104 GLU A CA 1
ATOM 856 C C . GLU A 1 104 ? -8.593 -28.424 -5.308 1.00 78.94 104 GLU A C 1
ATOM 858 O O . GLU A 1 104 ? -7.793 -28.663 -6.205 1.00 78.94 104 GLU A O 1
ATOM 863 N N . ARG A 1 105 ? -8.407 -27.385 -4.475 1.00 70.50 105 ARG A N 1
ATOM 864 C CA . ARG A 1 105 ? -7.320 -26.396 -4.629 1.00 70.50 105 ARG A CA 1
ATOM 865 C C . ARG A 1 105 ? -5.939 -26.871 -4.145 1.00 70.50 105 ARG A C 1
ATOM 867 O O . ARG A 1 105 ? -4.955 -26.229 -4.485 1.00 70.50 105 ARG A O 1
ATOM 874 N N . ASN A 1 106 ? -5.862 -27.951 -3.357 1.00 57.00 106 ASN A N 1
ATOM 875 C CA . ASN A 1 106 ? -4.641 -28.407 -2.662 1.00 57.00 106 ASN A CA 1
ATOM 876 C C . ASN A 1 106 ? -4.294 -29.897 -2.914 1.00 57.00 106 ASN A C 1
ATOM 878 O O . ASN A 1 106 ? -3.890 -30.590 -1.978 1.00 57.00 106 ASN A O 1
ATOM 882 N N . GLN A 1 107 ? -4.466 -30.408 -4.137 1.00 53.91 107 GLN A N 1
ATOM 883 C CA . GLN A 1 107 ? -3.925 -31.720 -4.542 1.00 53.91 107 GLN A CA 1
ATOM 884 C C . GLN A 1 107 ? -2.732 -31.543 -5.478 1.00 53.91 107 GLN A C 1
ATOM 886 O O . GLN A 1 107 ? -2.824 -30.675 -6.374 1.00 53.91 107 GLN A O 1
#

Sequence (107 aa):
MQQEIQQERFTEKFAEEVARRLRQLFANSKLGMQIPVVERHRLEGFMQAGIYLGINSKTELAQLMEEIHIEVFGKTIAEHKAEAPNAWVFEEIDYRQFDTPAYERNQ

Foldseek 3Di:
DVVVVVLVVVLVVLLVVLLVLLLVQLLCVVVVHDDPPVSVVVSVVSVVVCCVVVSDPPVVSVVSNQVSNCVRVVDGPVVVCVVPVPPDDPDDDPCVLVVDPPVPNPD

pLDDT: mean 81.86, std 14.46, range [32.22, 97.31]